Protein AF-A0A0F9QQU3-F1 (afdb_monomer_lite)

Sequence (132 aa):
VYCSSDTIVDLQVLADARDDFHRGKDVLGNIRIDDGATVYLNRLPVVYITQLDGVLNLDSNYDLTTVMDPIYCVDFEKFIPYVQDGYWMEETEPMTDRTQHTTFTIFLDGSHNNLCVNRRQAGFVIHKPIVA

pLDDT: mean 74.55, std 11.01, range [52.59, 89.06]

Organism: NCBI:txid412755

Radius of gyration: 23.53 Å; chains: 1; bounding box: 50×33×73 Å

Foldseek 3Di:
DEWAPVVLVVLLVVQVVCVVDVDDDDPQPDWDADPVRWIDRVNHTYDYDPVRPQDADPDPVADRNDRWGKDWDFDCVQKDWDDDPDQDPDFDDFPPDPPDDRDTDHRDDPDGDIHGNDPVPRTDMDTDDGDD

Structure (mmCIF, N/CA/C/O backbone):
data_AF-A0A0F9QQU3-F1
#
_entry.id   AF-A0A0F9QQU3-F1
#
loop_
_atom_site.group_PDB
_atom_site.id
_atom_site.type_symbol
_atom_site.label_atom_id
_atom_site.label_alt_id
_atom_site.label_comp_id
_atom_site.label_asym_id
_atom_site.label_entity_id
_atom_site.label_seq_id
_atom_site.pdbx_PDB_ins_code
_atom_site.Cartn_x
_atom_site.Cartn_y
_atom_site.Cartn_z
_atom_site.occupancy
_atom_site.B_iso_or_equiv
_atom_site.auth_seq_id
_atom_site.auth_comp_id
_atom_site.auth_asym_id
_atom_site.auth_atom_id
_atom_site.pdbx_PDB_model_num
ATOM 1 N N . VAL A 1 1 ? -0.928 -4.240 -4.321 1.00 87.81 1 VAL A N 1
ATOM 2 C CA . VAL A 1 1 ? 0.341 -3.475 -4.259 1.00 87.81 1 VAL A CA 1
ATOM 3 C C . VAL A 1 1 ? -0.021 -2.011 -4.369 1.00 87.81 1 VAL A C 1
ATOM 5 O O . VAL A 1 1 ? -0.917 -1.719 -5.147 1.00 87.81 1 VAL A O 1
ATOM 8 N N . TYR A 1 2 ? 0.599 -1.129 -3.590 1.00 89.00 2 TYR A N 1
ATOM 9 C CA . TYR A 1 2 ? 0.258 0.294 -3.549 1.00 89.00 2 TYR A CA 1
ATOM 10 C C . TYR A 1 2 ? 1.463 1.169 -3.843 1.00 89.00 2 TYR A C 1
ATOM 12 O O . TYR A 1 2 ? 2.545 0.889 -3.331 1.00 89.00 2 TYR A O 1
ATOM 20 N N . CYS A 1 3 ? 1.276 2.212 -4.644 1.00 87.94 3 CYS A N 1
ATOM 21 C CA . CYS A 1 3 ? 2.340 3.148 -4.994 1.00 87.94 3 CYS A CA 1
ATOM 22 C C . CYS A 1 3 ? 1.779 4.506 -5.465 1.00 87.94 3 CYS A C 1
ATOM 24 O O . CYS A 1 3 ? 0.557 4.680 -5.566 1.00 87.94 3 CYS A O 1
ATOM 26 N N . SER A 1 4 ? 2.682 5.465 -5.687 1.00 88.94 4 SER A N 1
ATOM 27 C CA . SER A 1 4 ? 2.387 6.815 -6.192 1.00 88.94 4 SER A CA 1
ATOM 28 C C . SER A 1 4 ? 1.958 6.802 -7.663 1.00 88.94 4 SER A C 1
ATOM 30 O O . SER A 1 4 ? 2.109 5.798 -8.361 1.00 88.94 4 SER A O 1
ATOM 32 N N . SER A 1 5 ? 1.420 7.918 -8.154 1.00 86.88 5 SER A N 1
ATOM 33 C CA . SER A 1 5 ? 1.014 8.034 -9.562 1.00 86.88 5 SER A CA 1
ATOM 34 C C . SER A 1 5 ? 2.207 7.874 -10.512 1.00 86.88 5 SER A C 1
ATOM 36 O O . SER A 1 5 ? 2.141 7.104 -11.470 1.00 86.88 5 SER A O 1
ATOM 38 N N . ASP A 1 6 ? 3.319 8.550 -10.220 1.00 86.88 6 ASP A N 1
ATOM 39 C CA . ASP A 1 6 ? 4.507 8.557 -11.083 1.00 86.88 6 ASP A CA 1
ATOM 40 C C . ASP A 1 6 ? 5.124 7.157 -11.209 1.00 86.88 6 ASP A C 1
ATOM 42 O O . ASP A 1 6 ? 5.453 6.702 -12.303 1.00 86.88 6 ASP A O 1
ATOM 46 N N . THR A 1 7 ? 5.176 6.408 -10.103 1.00 86.25 7 THR A N 1
ATOM 47 C CA . THR A 1 7 ? 5.690 5.029 -10.113 1.00 86.25 7 THR A CA 1
ATOM 48 C C . THR A 1 7 ? 4.823 4.066 -10.920 1.00 86.25 7 THR A C 1
ATOM 50 O O . THR A 1 7 ? 5.349 3.107 -11.482 1.00 86.25 7 THR A O 1
ATOM 53 N N . ILE A 1 8 ? 3.510 4.297 -11.018 1.00 86.69 8 ILE A N 1
ATOM 54 C CA . ILE A 1 8 ? 2.634 3.481 -11.873 1.00 86.69 8 ILE A CA 1
ATOM 55 C C . ILE A 1 8 ? 2.954 3.722 -13.341 1.00 86.69 8 ILE A C 1
ATOM 57 O O . ILE A 1 8 ? 3.038 2.758 -14.100 1.00 86.69 8 ILE A O 1
ATOM 61 N N . VAL A 1 9 ? 3.158 4.981 -13.729 1.00 87.88 9 VAL A N 1
ATOM 62 C CA . VAL A 1 9 ? 3.534 5.337 -15.102 1.00 87.88 9 VAL A CA 1
ATOM 63 C C . VAL A 1 9 ? 4.878 4.701 -15.459 1.00 87.88 9 VAL A C 1
ATOM 65 O O . VAL A 1 9 ? 4.992 4.052 -16.497 1.00 87.88 9 VAL A O 1
ATOM 68 N N . ASP A 1 10 ? 5.864 4.778 -14.566 1.00 87.56 10 ASP A N 1
ATOM 69 C CA . ASP A 1 10 ? 7.166 4.133 -14.769 1.00 87.56 10 ASP A CA 1
ATOM 70 C C . ASP A 1 10 ? 7.042 2.605 -14.907 1.00 87.56 10 ASP A C 1
ATOM 72 O O . ASP A 1 10 ? 7.695 1.992 -15.755 1.00 87.56 10 ASP A O 1
ATOM 76 N N . LEU A 1 11 ? 6.173 1.969 -14.112 1.00 85.06 11 LEU A N 1
ATOM 77 C CA . LEU A 1 11 ? 5.899 0.534 -14.218 1.00 85.06 11 LEU A CA 1
ATOM 78 C C . LEU A 1 11 ? 5.186 0.162 -15.524 1.00 85.06 11 LEU A C 1
ATOM 80 O O . LEU A 1 11 ? 5.427 -0.927 -16.050 1.00 85.06 11 LEU A O 1
ATOM 84 N N . GLN A 1 12 ? 4.331 1.038 -16.057 1.00 85.69 12 GLN A N 1
ATOM 85 C CA . GLN A 1 12 ? 3.706 0.841 -17.366 1.00 85.69 12 GLN A CA 1
ATOM 86 C C . GLN A 1 12 ? 4.752 0.902 -18.481 1.00 85.69 12 GLN A C 1
ATOM 88 O O . GLN A 1 12 ? 4.816 -0.012 -19.300 1.00 85.69 12 GLN A O 1
ATOM 93 N N . VAL A 1 13 ? 5.623 1.915 -18.462 1.00 86.31 13 VAL A N 1
ATOM 94 C CA . VAL A 1 13 ? 6.731 2.043 -19.424 1.00 86.31 13 VAL A CA 1
ATOM 95 C C . VAL A 1 13 ? 7.670 0.839 -19.339 1.00 86.31 13 VAL A C 1
ATOM 97 O O . VAL A 1 13 ? 8.112 0.323 -20.362 1.00 86.31 13 VAL A O 1
ATOM 100 N N . LEU A 1 14 ? 7.952 0.339 -18.132 1.00 82.44 14 LEU A N 1
ATOM 101 C CA . LEU A 1 14 ? 8.769 -0.860 -17.948 1.00 82.44 14 LEU A CA 1
ATOM 102 C C . LEU A 1 14 ? 8.102 -2.113 -18.533 1.00 82.44 14 LEU A C 1
ATOM 104 O O . LEU A 1 14 ? 8.781 -2.949 -19.129 1.00 82.44 14 LEU A O 1
ATOM 108 N N . ALA A 1 15 ? 6.792 -2.272 -18.343 1.00 80.88 15 ALA A N 1
ATOM 109 C CA . ALA A 1 15 ? 6.055 -3.410 -18.879 1.00 80.88 15 ALA A CA 1
ATOM 110 C C . ALA A 1 15 ? 5.982 -3.377 -20.415 1.00 80.88 15 ALA A C 1
ATOM 112 O O . ALA A 1 15 ? 6.126 -4.428 -21.036 1.00 80.88 15 ALA A O 1
ATOM 113 N N . ASP A 1 16 ? 5.833 -2.191 -21.003 1.00 80.81 16 ASP A N 1
ATOM 114 C CA . ASP A 1 16 ? 5.880 -1.966 -22.451 1.00 80.81 16 ASP A CA 1
ATOM 115 C C . ASP A 1 16 ? 7.278 -2.268 -23.018 1.00 80.81 16 ASP A C 1
ATOM 117 O O . ASP A 1 16 ? 7.448 -3.110 -23.899 1.00 80.81 16 ASP A O 1
ATOM 121 N N . ALA A 1 17 ? 8.326 -1.713 -22.397 1.00 78.50 17 ALA A N 1
ATOM 122 C CA . ALA A 1 17 ? 9.712 -1.991 -22.771 1.00 78.50 17 ALA A CA 1
ATOM 123 C C . ALA A 1 17 ? 10.072 -3.484 -22.661 1.00 78.50 17 ALA A C 1
ATOM 125 O O . ALA A 1 17 ? 10.895 -3.991 -23.430 1.00 78.50 17 ALA A O 1
ATOM 126 N N . ARG A 1 18 ? 9.466 -4.207 -21.709 1.00 72.81 18 ARG A N 1
ATOM 127 C CA . ARG A 1 18 ? 9.613 -5.661 -21.592 1.00 72.81 18 ARG A CA 1
ATOM 128 C C . ARG A 1 18 ? 8.966 -6.395 -22.766 1.00 72.81 18 ARG A C 1
ATOM 130 O O . ARG A 1 18 ? 9.539 -7.392 -23.210 1.00 72.81 18 ARG A O 1
ATOM 137 N N . ASP A 1 19 ? 7.799 -5.955 -23.231 1.00 73.81 19 ASP A N 1
ATOM 138 C CA . ASP A 1 19 ? 7.131 -6.584 -24.374 1.00 73.81 19 ASP A CA 1
ATOM 139 C C . ASP A 1 19 ? 7.991 -6.452 -25.643 1.00 73.81 19 ASP A C 1
ATOM 141 O O . ASP A 1 19 ? 8.253 -7.438 -26.341 1.00 73.81 19 ASP A O 1
ATOM 145 N N . ASP A 1 20 ? 8.587 -5.275 -25.840 1.00 72.62 20 ASP A N 1
ATOM 146 C CA . ASP A 1 20 ? 9.470 -4.982 -26.972 1.00 72.62 20 ASP A CA 1
ATOM 147 C C . ASP A 1 20 ? 10.836 -5.697 -26.906 1.00 72.62 20 ASP A C 1
ATOM 149 O O . ASP A 1 20 ? 11.377 -6.129 -27.931 1.00 72.62 20 ASP A O 1
ATOM 153 N N . PHE A 1 21 ? 11.415 -5.870 -25.710 1.00 66.62 21 PHE A N 1
ATOM 154 C CA . PHE A 1 21 ? 12.744 -6.468 -25.513 1.00 66.62 21 PHE A CA 1
ATOM 155 C C . PHE A 1 21 ? 12.709 -7.779 -24.709 1.00 66.62 21 PHE A C 1
ATOM 157 O O . PHE A 1 21 ? 13.240 -7.888 -23.603 1.00 66.62 21 PHE A O 1
ATOM 164 N N . HIS A 1 22 ? 12.208 -8.851 -25.327 1.00 65.12 22 HIS A N 1
ATOM 165 C CA . HIS A 1 22 ? 12.225 -10.218 -24.778 1.00 65.12 22 HIS A CA 1
ATOM 166 C C . HIS A 1 22 ? 13.623 -10.893 -24.776 1.00 65.12 22 HIS A C 1
ATOM 168 O O . HIS A 1 22 ? 13.802 -12.016 -25.258 1.00 65.12 22 HIS A O 1
ATOM 174 N N . ARG A 1 23 ? 14.662 -10.236 -24.242 1.00 58.81 23 ARG A N 1
ATOM 175 C CA . ARG A 1 23 ? 16.023 -10.801 -24.126 1.00 58.81 23 ARG A CA 1
ATOM 176 C C . ARG A 1 23 ? 16.555 -10.709 -22.691 1.00 58.81 23 ARG A C 1
ATOM 178 O O . ARG A 1 23 ? 17.198 -9.731 -22.336 1.00 58.81 23 ARG A O 1
ATOM 185 N N . GLY A 1 24 ? 16.365 -11.760 -21.887 1.00 58.59 24 GLY A N 1
ATOM 186 C CA . GLY A 1 24 ? 17.031 -11.904 -20.581 1.00 58.59 24 GLY A CA 1
ATOM 187 C C . GLY A 1 24 ? 16.235 -12.676 -19.526 1.00 58.59 24 GLY A C 1
ATOM 188 O O . GLY A 1 24 ? 15.054 -12.957 -19.705 1.00 58.59 24 GLY A O 1
ATOM 189 N N . LYS A 1 25 ? 16.899 -13.037 -18.416 1.00 59.38 25 LYS A N 1
ATOM 190 C CA . LYS A 1 25 ? 16.230 -13.476 -17.180 1.00 59.38 25 LYS A CA 1
ATOM 191 C C . LYS A 1 25 ? 15.780 -12.234 -16.417 1.00 59.38 25 LYS A C 1
ATOM 193 O O . LYS A 1 25 ? 16.611 -11.394 -16.086 1.00 59.38 25 LYS A O 1
ATOM 198 N N . ASP A 1 26 ? 14.485 -12.154 -16.158 1.00 59.28 26 ASP A N 1
ATOM 199 C CA . ASP A 1 26 ? 13.836 -10.976 -15.594 1.00 59.28 26 ASP A CA 1
ATOM 200 C C . ASP A 1 26 ? 13.891 -10.963 -14.055 1.00 59.28 26 ASP A C 1
ATOM 202 O O . ASP A 1 26 ? 13.769 -12.007 -13.408 1.00 59.28 26 ASP A O 1
ATOM 206 N N . VAL A 1 27 ? 14.077 -9.776 -13.475 1.00 58.62 27 VAL A N 1
ATOM 207 C CA . VAL A 1 27 ? 14.209 -9.550 -12.025 1.00 58.62 27 VAL A CA 1
ATOM 208 C C . VAL A 1 27 ? 12.845 -9.266 -11.382 1.00 58.62 27 VAL A C 1
ATOM 210 O O . VAL A 1 27 ? 12.648 -9.585 -10.211 1.00 58.62 27 VAL A O 1
ATOM 213 N N . LEU A 1 28 ? 11.874 -8.743 -12.146 1.00 60.72 28 LEU A N 1
ATOM 214 C CA . LEU A 1 28 ? 10.543 -8.346 -11.652 1.00 60.72 28 LEU A CA 1
ATOM 215 C C . LEU A 1 28 ? 9.414 -9.341 -11.975 1.00 60.72 28 LEU A C 1
ATOM 217 O O . LEU A 1 28 ? 8.234 -9.050 -11.770 1.00 60.72 28 LEU A O 1
ATOM 221 N N . GLY A 1 29 ? 9.763 -10.559 -12.394 1.00 64.94 29 GLY A N 1
ATOM 222 C CA . GLY A 1 29 ? 8.805 -11.648 -12.586 1.00 64.94 29 GLY A CA 1
ATOM 223 C C . GLY A 1 29 ? 7.729 -11.339 -13.634 1.00 64.94 29 GLY A C 1
ATOM 224 O O . GLY A 1 29 ? 7.977 -10.689 -14.644 1.00 64.94 29 GLY A O 1
ATOM 225 N N . ASN A 1 30 ? 6.515 -11.852 -13.428 1.00 73.44 30 ASN A N 1
ATOM 226 C CA . ASN A 1 30 ? 5.431 -11.753 -14.405 1.00 73.44 30 ASN A CA 1
ATOM 227 C C . ASN A 1 30 ? 4.680 -10.415 -14.276 1.00 73.44 30 ASN A C 1
ATOM 229 O O . ASN A 1 30 ? 3.551 -10.395 -13.778 1.00 73.44 30 ASN A O 1
ATOM 233 N N . ILE A 1 31 ? 5.309 -9.321 -14.717 1.00 78.06 31 ILE A N 1
ATOM 234 C CA . ILE A 1 31 ? 4.642 -8.025 -14.907 1.00 78.06 31 ILE A CA 1
ATOM 235 C C . ILE A 1 31 ? 3.746 -8.060 -16.157 1.00 78.06 31 ILE A C 1
ATOM 237 O O . ILE A 1 31 ? 4.148 -8.586 -17.196 1.00 78.06 31 ILE A O 1
ATOM 241 N N . ARG A 1 32 ? 2.504 -7.590 -16.067 1.00 75.25 32 ARG A N 1
ATOM 242 C CA . ARG A 1 32 ? 1.578 -7.524 -17.213 1.00 75.25 32 ARG A CA 1
ATOM 243 C C . ARG A 1 32 ? 0.732 -6.270 -17.124 1.00 75.25 32 ARG A C 1
ATOM 245 O O . ARG A 1 32 ? 0.377 -5.872 -16.020 1.00 75.25 32 ARG A O 1
ATOM 252 N N . ILE A 1 33 ? 0.386 -5.705 -18.270 1.00 79.62 33 ILE A N 1
ATOM 253 C CA . ILE A 1 33 ? -0.654 -4.687 -18.381 1.00 79.62 33 ILE A CA 1
ATOM 254 C C . ILE A 1 33 ? -1.921 -5.389 -18.868 1.00 79.62 33 ILE A C 1
ATOM 256 O O . ILE A 1 33 ? -1.856 -6.232 -19.763 1.00 79.62 33 ILE A O 1
ATOM 260 N N . ASP A 1 34 ? -3.046 -5.097 -18.227 1.00 79.19 34 ASP A N 1
ATOM 261 C CA . ASP A 1 34 ? -4.369 -5.494 -18.712 1.00 79.19 34 ASP A CA 1
ATOM 262 C C . ASP A 1 34 ? -4.966 -4.405 -19.617 1.00 79.19 34 ASP A C 1
ATOM 264 O O . ASP A 1 34 ? -4.537 -3.253 -19.578 1.00 79.19 34 ASP A O 1
ATOM 268 N N . ASP A 1 35 ? -5.990 -4.750 -20.396 1.00 69.12 35 ASP A N 1
ATOM 269 C CA . ASP A 1 35 ? -6.639 -3.863 -21.382 1.00 69.12 35 ASP A CA 1
ATOM 270 C C . ASP A 1 35 ? -7.244 -2.592 -20.733 1.00 69.12 35 ASP A C 1
ATOM 272 O O . ASP A 1 35 ? -7.469 -1.572 -21.379 1.00 69.12 35 ASP A O 1
ATOM 276 N N . GLY A 1 36 ? -7.450 -2.621 -19.409 1.00 69.75 36 GLY A N 1
ATOM 277 C CA . GLY A 1 36 ? -7.823 -1.472 -18.578 1.00 69.75 36 GLY A CA 1
ATOM 278 C C . GLY A 1 36 ? -6.660 -0.578 -18.120 1.00 69.75 36 GLY A C 1
ATOM 279 O O . GLY A 1 36 ? -6.848 0.210 -17.195 1.00 69.75 36 GLY A O 1
ATOM 280 N N . ALA A 1 3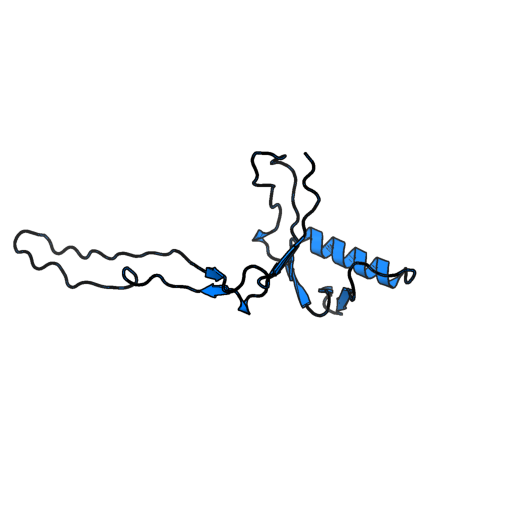7 ? -5.465 -0.719 -18.704 1.00 70.56 37 ALA A N 1
ATOM 281 C CA . ALA A 1 37 ? -4.225 -0.021 -18.334 1.00 70.56 37 ALA A CA 1
ATOM 282 C C . ALA A 1 37 ? -3.746 -0.264 -16.884 1.00 70.56 37 ALA A C 1
ATOM 284 O O . ALA A 1 37 ? -2.898 0.464 -16.358 1.00 70.56 37 ALA A O 1
ATOM 285 N N . THR A 1 38 ? -4.257 -1.303 -16.222 1.00 79.12 38 THR A N 1
ATOM 286 C CA . THR A 1 38 ? -3.838 -1.692 -14.874 1.00 79.12 38 THR A CA 1
ATOM 287 C C . THR A 1 38 ? -2.605 -2.589 -14.937 1.00 79.12 38 THR A C 1
ATOM 289 O O . THR A 1 38 ? -2.573 -3.602 -15.638 1.00 79.12 38 THR A O 1
ATOM 292 N N . VAL A 1 39 ? -1.567 -2.219 -14.183 1.00 82.44 39 VAL A N 1
ATOM 293 C CA . VAL A 1 39 ? -0.347 -3.023 -14.063 1.00 82.44 39 VAL A CA 1
ATOM 294 C C . VAL A 1 39 ? -0.557 -4.110 -13.011 1.00 82.44 39 VAL A C 1
ATOM 296 O O . VAL A 1 39 ? -0.989 -3.847 -11.887 1.00 82.44 39 VAL A O 1
ATOM 299 N N . TYR A 1 40 ? -0.199 -5.341 -13.357 1.00 83.75 40 TYR A N 1
ATOM 300 C CA . TYR A 1 40 ? -0.183 -6.487 -12.460 1.00 83.75 40 TYR A CA 1
ATOM 301 C C . TYR A 1 40 ? 1.249 -6.933 -12.204 1.00 83.75 40 TYR A C 1
ATOM 303 O O . TYR A 1 40 ? 1.988 -7.227 -13.141 1.00 83.75 40 TYR A O 1
ATOM 311 N N . LEU A 1 41 ? 1.609 -7.081 -10.931 1.00 82.56 41 LEU A N 1
ATOM 312 C CA . LEU A 1 41 ? 2.863 -7.691 -10.494 1.00 82.56 41 LEU A CA 1
ATOM 313 C C . LEU A 1 41 ? 2.560 -9.066 -9.902 1.00 82.56 41 LEU A C 1
ATOM 315 O O . LEU A 1 41 ? 1.908 -9.167 -8.867 1.00 82.56 41 LEU A O 1
ATOM 319 N N . ASN A 1 42 ? 2.995 -10.145 -10.561 1.00 80.44 42 ASN A N 1
ATOM 320 C CA . ASN A 1 42 ? 2.753 -11.524 -10.107 1.00 80.44 42 ASN A CA 1
ATOM 321 C C . ASN A 1 42 ? 1.273 -11.810 -9.765 1.00 80.44 42 ASN A C 1
ATOM 323 O O . ASN A 1 42 ? 0.972 -12.471 -8.774 1.00 80.44 42 ASN A O 1
ATOM 327 N N . ARG A 1 43 ? 0.351 -11.336 -10.621 1.00 80.94 43 ARG A N 1
ATOM 328 C CA . ARG A 1 43 ? -1.121 -11.426 -10.468 1.00 80.94 43 ARG A CA 1
ATOM 329 C C . ARG A 1 43 ? -1.724 -10.566 -9.352 1.00 80.94 43 ARG A C 1
ATOM 331 O O . ARG A 1 43 ? -2.929 -10.635 -9.138 1.00 80.94 43 ARG A O 1
ATOM 338 N N . LEU A 1 44 ? -0.931 -9.739 -8.677 1.00 84.69 44 LEU A N 1
ATOM 339 C CA . LEU A 1 44 ? -1.437 -8.741 -7.742 1.00 84.69 44 LEU A CA 1
ATOM 340 C C . LEU A 1 44 ? -1.628 -7.410 -8.476 1.00 84.69 44 LEU A C 1
ATOM 342 O O . LEU A 1 44 ? -0.692 -6.962 -9.144 1.00 84.69 44 LEU A O 1
ATOM 346 N N . PRO A 1 45 ? -2.800 -6.764 -8.358 1.00 87.19 45 PRO A N 1
ATOM 347 C CA . PRO A 1 45 ? -3.011 -5.458 -8.959 1.00 87.19 45 PRO A CA 1
ATOM 348 C C . PRO A 1 45 ? -2.156 -4.402 -8.250 1.00 87.19 45 PRO A C 1
ATOM 350 O O . PRO A 1 45 ? -2.039 -4.383 -7.013 1.00 87.19 45 PRO A O 1
ATOM 353 N N . VAL A 1 46 ? -1.557 -3.526 -9.051 1.00 87.06 46 VAL A N 1
ATOM 354 C CA . VAL A 1 46 ? -0.940 -2.284 -8.592 1.00 87.06 46 VAL A CA 1
ATOM 355 C C . VAL A 1 46 ? -2.029 -1.218 -8.540 1.00 87.06 46 VAL A C 1
ATOM 357 O O . VAL A 1 46 ? -2.732 -0.984 -9.520 1.00 87.06 46 VAL A O 1
ATOM 360 N N . VAL A 1 47 ? -2.205 -0.617 -7.369 1.00 89.06 47 VAL A N 1
ATOM 361 C CA . VAL A 1 47 ? -3.275 0.330 -7.070 1.00 89.06 47 VAL A CA 1
ATOM 362 C C . VAL A 1 47 ? -2.655 1.648 -6.634 1.00 89.06 47 VAL A C 1
ATOM 364 O O . VAL A 1 47 ? -1.834 1.692 -5.719 1.00 89.06 47 VAL A O 1
ATOM 367 N N . TYR A 1 48 ? -3.085 2.721 -7.279 1.00 88.69 48 TYR A N 1
ATOM 368 C CA . TYR A 1 48 ? -2.721 4.080 -6.911 1.00 88.69 48 TYR A CA 1
ATOM 369 C C . TYR A 1 48 ? -3.349 4.484 -5.573 1.00 88.69 48 TYR A C 1
ATOM 371 O O . TYR A 1 48 ? -4.544 4.269 -5.358 1.00 88.69 48 TYR A O 1
ATOM 379 N N . ILE A 1 49 ? -2.561 5.111 -4.695 1.00 87.31 49 ILE A N 1
ATOM 380 C CA . ILE A 1 49 ? -3.061 5.778 -3.487 1.00 87.31 49 ILE A CA 1
ATOM 381 C C . ILE A 1 49 ? -2.479 7.191 -3.414 1.00 87.31 49 ILE A C 1
ATOM 383 O O . ILE A 1 49 ? -1.266 7.365 -3.357 1.00 87.31 49 ILE A O 1
ATOM 387 N N . THR A 1 50 ? -3.356 8.190 -3.297 1.00 87.69 50 THR A N 1
ATOM 388 C CA . THR A 1 50 ? -3.004 9.623 -3.226 1.00 87.69 50 THR A CA 1
ATOM 389 C C . THR A 1 50 ? -2.088 9.981 -2.053 1.00 87.69 50 THR A C 1
ATOM 391 O O . THR A 1 50 ? -1.306 10.918 -2.133 1.00 87.69 50 THR A O 1
ATOM 394 N N . GLN A 1 51 ? -2.157 9.230 -0.953 1.00 84.88 51 GLN A N 1
ATOM 395 C CA . GLN A 1 51 ? -1.330 9.429 0.245 1.00 84.88 51 GLN A CA 1
ATOM 396 C C . GLN A 1 51 ? 0.156 9.110 0.023 1.00 84.88 51 GLN A C 1
ATOM 398 O O . GLN A 1 51 ? 0.974 9.436 0.879 1.00 84.88 51 GLN A O 1
ATOM 403 N N . LEU A 1 52 ? 0.495 8.436 -1.080 1.00 82.06 52 LEU A N 1
ATOM 404 C CA . LEU A 1 52 ? 1.868 8.066 -1.417 1.00 82.06 52 LEU A CA 1
ATOM 405 C C . LEU A 1 52 ? 2.548 9.068 -2.356 1.00 82.06 52 LEU A C 1
ATOM 407 O O . LEU A 1 52 ? 3.749 8.946 -2.596 1.00 82.06 52 LEU A O 1
ATOM 411 N N . ASP A 1 53 ? 1.818 10.063 -2.857 1.00 82.88 53 ASP A N 1
ATOM 412 C CA . ASP A 1 53 ? 2.388 11.079 -3.734 1.00 82.88 53 ASP A CA 1
ATOM 413 C C . ASP A 1 53 ? 3.241 12.075 -2.944 1.00 82.88 53 ASP A C 1
ATOM 415 O O . ASP A 1 53 ? 2.808 12.638 -1.937 1.00 82.88 53 ASP A O 1
ATOM 419 N N . GLY A 1 54 ? 4.472 12.299 -3.412 1.00 75.00 54 GLY A N 1
ATOM 420 C CA . GLY A 1 54 ? 5.384 13.273 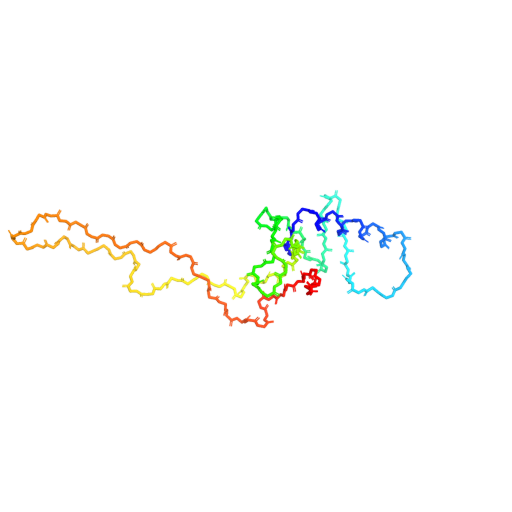-2.814 1.00 75.00 54 GLY A CA 1
ATOM 421 C C . GLY A 1 54 ? 5.857 12.912 -1.404 1.00 75.00 54 GLY A C 1
ATOM 422 O O . GLY A 1 54 ? 6.262 13.801 -0.657 1.00 75.00 54 GLY A O 1
ATOM 423 N N . VAL A 1 55 ? 5.810 11.629 -1.019 1.00 77.12 55 VAL A N 1
ATOM 424 C CA . VAL A 1 55 ? 6.319 11.180 0.284 1.00 77.12 55 VAL A CA 1
ATOM 425 C C . VAL A 1 55 ? 7.827 11.421 0.354 1.00 77.12 55 VAL A C 1
ATOM 427 O O . VAL A 1 55 ? 8.620 10.798 -0.360 1.00 77.12 55 VAL A O 1
ATOM 430 N N . LEU A 1 56 ? 8.201 12.343 1.238 1.00 74.81 56 LEU A N 1
ATOM 431 C CA . LEU A 1 56 ? 9.582 12.700 1.538 1.00 74.81 56 LEU A CA 1
ATOM 432 C C . LEU A 1 56 ? 10.187 11.726 2.548 1.00 74.81 56 LEU A C 1
ATOM 434 O O . LEU A 1 56 ? 9.481 11.075 3.325 1.00 74.81 56 LEU A O 1
ATOM 438 N N . ASN A 1 57 ? 11.514 11.644 2.553 1.00 70.00 57 ASN A N 1
ATOM 439 C CA . ASN A 1 57 ? 12.228 10.917 3.588 1.00 70.00 57 ASN A CA 1
ATOM 440 C C . ASN A 1 57 ? 11.992 11.578 4.961 1.00 70.00 57 ASN A C 1
ATOM 442 O O . ASN A 1 57 ? 12.182 12.780 5.120 1.00 70.00 57 ASN A O 1
ATOM 446 N N . LEU A 1 58 ? 11.542 10.791 5.940 1.00 66.25 58 LEU A N 1
ATOM 447 C CA . LEU A 1 58 ? 11.198 11.250 7.295 1.00 66.25 58 LEU A CA 1
ATOM 448 C C . LEU A 1 58 ? 12.335 11.032 8.305 1.00 66.25 58 LEU A C 1
ATOM 450 O O . LEU A 1 58 ? 12.187 11.376 9.477 1.00 66.25 58 LEU A O 1
ATOM 454 N N . ASP A 1 59 ? 13.449 10.434 7.884 1.00 66.56 59 ASP A N 1
ATOM 455 C CA . ASP A 1 59 ? 14.596 10.205 8.756 1.00 66.56 59 ASP A CA 1
ATOM 456 C C . ASP A 1 59 ? 15.512 11.438 8.769 1.00 66.56 59 ASP A C 1
ATOM 458 O O . ASP A 1 59 ? 16.025 11.872 7.739 1.00 66.56 59 ASP A O 1
ATOM 462 N N . SER A 1 60 ? 15.740 11.988 9.964 1.00 62.00 60 SER A N 1
ATOM 463 C CA . SER A 1 60 ? 16.585 13.164 10.206 1.00 62.00 60 SER A CA 1
ATOM 464 C C . SER A 1 60 ? 18.053 12.981 9.810 1.00 62.00 60 SER A C 1
ATOM 466 O O . SER A 1 60 ? 18.803 13.954 9.798 1.00 62.00 60 SER A O 1
ATOM 468 N N . ASN A 1 61 ? 18.481 11.746 9.541 1.00 63.72 61 ASN A N 1
ATOM 469 C CA . ASN A 1 61 ? 19.840 11.430 9.103 1.00 63.72 61 ASN A CA 1
ATOM 470 C C . ASN A 1 61 ? 20.046 11.562 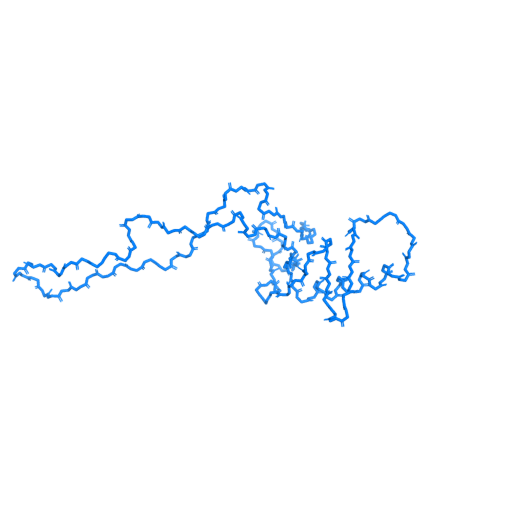7.586 1.00 63.72 61 ASN A C 1
ATOM 472 O O . ASN A 1 61 ? 21.172 11.398 7.122 1.00 63.72 61 ASN A O 1
ATOM 476 N N . TYR A 1 62 ? 18.987 11.837 6.821 1.00 63.75 62 TYR A N 1
ATOM 477 C CA . TYR A 1 62 ? 19.017 11.861 5.362 1.00 63.75 62 TYR A CA 1
ATOM 478 C C . TYR A 1 62 ? 18.330 13.107 4.799 1.00 63.75 62 TYR A C 1
ATOM 480 O O . TYR A 1 62 ? 17.661 13.854 5.513 1.00 63.75 62 TYR A O 1
ATOM 488 N N . ASP A 1 63 ? 18.519 13.346 3.502 1.00 68.62 63 ASP A N 1
ATOM 489 C CA . ASP A 1 63 ? 17.951 14.506 2.824 1.00 68.62 63 ASP A CA 1
ATOM 490 C C . ASP A 1 63 ? 16.411 14.486 2.844 1.00 68.62 63 ASP A C 1
ATOM 492 O O . ASP A 1 63 ? 15.760 13.660 2.200 1.00 68.62 63 ASP A O 1
ATOM 496 N N . LEU A 1 64 ? 15.839 15.452 3.568 1.00 68.94 64 LEU A N 1
ATOM 497 C CA . LEU A 1 64 ? 14.398 15.678 3.711 1.00 68.94 64 LEU A CA 1
ATOM 498 C C . LEU A 1 64 ? 13.736 16.163 2.412 1.00 68.94 64 LEU A C 1
ATOM 500 O O . LEU A 1 64 ? 12.515 16.277 2.359 1.00 68.94 64 LEU A O 1
ATOM 504 N N . THR A 1 65 ? 14.515 16.491 1.377 1.00 71.56 65 THR A N 1
ATOM 505 C CA . THR A 1 65 ? 13.994 16.958 0.083 1.00 71.56 65 THR A CA 1
ATOM 506 C C . THR A 1 65 ? 13.900 15.855 -0.970 1.00 71.56 65 THR A C 1
ATOM 508 O O . THR A 1 65 ? 13.289 16.057 -2.020 1.00 71.56 65 THR A O 1
ATOM 511 N N . THR A 1 66 ? 14.437 14.665 -0.682 1.00 70.81 66 THR A N 1
ATOM 512 C CA . THR A 1 66 ? 14.402 13.529 -1.605 1.00 70.81 66 THR A CA 1
ATOM 513 C C . THR A 1 66 ? 13.065 12.780 -1.520 1.00 70.81 66 THR A C 1
ATOM 515 O O . THR A 1 66 ?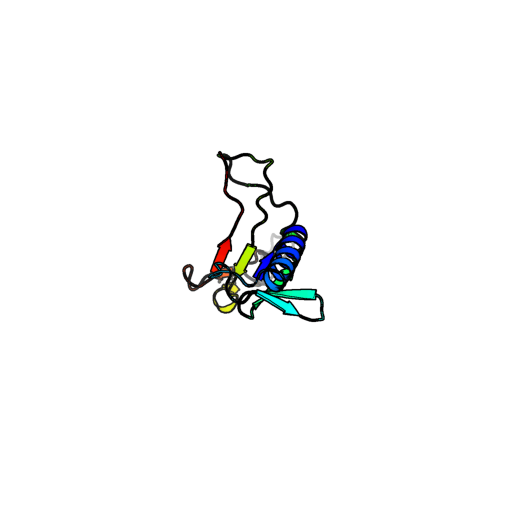 12.645 12.327 -0.450 1.00 70.81 66 THR A O 1
ATOM 518 N N . VAL A 1 67 ? 12.404 12.620 -2.672 1.00 73.81 67 VAL A N 1
ATOM 519 C CA . VAL A 1 67 ? 11.160 11.845 -2.825 1.00 73.81 67 VAL A CA 1
ATOM 520 C C . VAL A 1 67 ? 11.479 10.348 -2.834 1.00 73.81 67 VAL A C 1
ATOM 522 O O . VAL A 1 67 ? 12.303 9.882 -3.624 1.00 73.81 67 VAL A O 1
ATOM 525 N N . MET A 1 68 ? 10.828 9.587 -1.951 1.00 73.38 68 MET A N 1
ATOM 526 C CA . MET A 1 68 ? 11.138 8.169 -1.722 1.00 73.38 68 MET A CA 1
ATOM 527 C C . MET A 1 68 ? 10.427 7.210 -2.684 1.00 73.38 68 MET A C 1
ATOM 529 O O . MET A 1 68 ? 10.924 6.102 -2.904 1.00 73.38 68 MET A O 1
ATOM 533 N N . ASP A 1 69 ? 9.281 7.622 -3.237 1.00 81.69 69 ASP A N 1
ATOM 534 C CA . ASP A 1 69 ? 8.440 6.838 -4.157 1.00 81.69 69 ASP A CA 1
ATOM 535 C C . ASP A 1 69 ? 8.309 5.347 -3.772 1.00 81.69 69 ASP A C 1
ATOM 537 O O . ASP A 1 69 ? 8.736 4.454 -4.513 1.00 81.69 69 ASP A O 1
ATOM 541 N N . PRO A 1 70 ? 7.771 5.043 -2.577 1.00 84.12 70 PRO A N 1
ATOM 542 C CA . PRO A 1 70 ? 7.712 3.676 -2.083 1.00 84.12 70 PRO A CA 1
ATOM 543 C C . PRO A 1 70 ? 6.640 2.835 -2.796 1.00 84.12 70 PRO A C 1
ATOM 545 O O . PRO A 1 70 ? 5.504 3.263 -3.005 1.00 84.12 70 PRO A O 1
ATOM 548 N N . ILE A 1 71 ? 6.983 1.578 -3.075 1.00 87.00 71 ILE A N 1
ATOM 549 C CA . ILE A 1 71 ? 6.069 0.522 -3.512 1.00 87.00 71 ILE A CA 1
ATOM 550 C C . ILE A 1 71 ? 5.789 -0.388 -2.314 1.00 87.00 71 ILE A C 1
ATOM 552 O O . ILE A 1 71 ? 6.669 -1.112 -1.838 1.00 87.00 71 ILE A O 1
ATOM 556 N N . TYR A 1 72 ? 4.547 -0.370 -1.834 1.00 88.50 72 TYR A N 1
ATOM 557 C CA . TYR A 1 72 ? 4.080 -1.164 -0.702 1.00 88.50 72 TYR A CA 1
ATOM 558 C C . TYR A 1 72 ? 3.389 -2.451 -1.161 1.00 88.50 72 TYR A C 1
ATOM 560 O O . TYR A 1 72 ? 2.334 -2.441 -1.803 1.00 88.50 72 TYR A O 1
ATOM 568 N N . CYS A 1 73 ? 3.938 -3.589 -0.750 1.00 88.44 73 CYS A N 1
ATOM 569 C CA . CYS A 1 73 ? 3.283 -4.887 -0.845 1.00 88.44 73 CYS A CA 1
ATOM 570 C C . CYS A 1 73 ? 2.756 -5.251 0.539 1.00 88.44 73 CYS A C 1
ATOM 572 O O . CYS A 1 73 ? 3.535 -5.695 1.374 1.00 88.44 73 CYS A O 1
ATOM 574 N N . VAL A 1 74 ? 1.462 -5.037 0.783 1.00 87.44 74 VAL A N 1
ATOM 575 C CA . VAL A 1 74 ? 0.815 -5.277 2.083 1.00 87.44 74 VAL A CA 1
ATOM 576 C C . VAL A 1 74 ? -0.130 -6.468 1.979 1.00 87.44 74 VAL A C 1
ATOM 578 O O . VAL A 1 74 ? -0.960 -6.516 1.072 1.00 87.44 74 VAL A O 1
ATOM 581 N N . ASP A 1 75 ? -0.013 -7.400 2.921 1.00 87.62 75 ASP A N 1
ATOM 582 C CA . ASP A 1 75 ? -0.992 -8.461 3.148 1.00 87.62 75 ASP A CA 1
ATOM 583 C C . ASP A 1 75 ? -1.936 -8.055 4.291 1.00 87.62 75 ASP A C 1
ATOM 585 O O . ASP A 1 75 ? -1.578 -8.128 5.471 1.00 87.62 75 ASP A O 1
ATOM 589 N N . PHE A 1 76 ? -3.150 -7.618 3.942 1.00 84.25 76 PHE A N 1
ATOM 590 C CA . PHE A 1 76 ? -4.153 -7.190 4.923 1.00 84.25 76 PHE A CA 1
ATOM 591 C C . PHE A 1 76 ? -4.674 -8.324 5.800 1.00 84.25 76 PHE A C 1
ATOM 593 O O . PHE A 1 76 ? -5.178 -8.040 6.880 1.00 84.25 76 PHE A O 1
ATOM 600 N N . GLU A 1 77 ? -4.501 -9.595 5.424 1.00 87.25 77 GLU A N 1
ATOM 601 C CA . GLU A 1 77 ? -4.881 -10.704 6.306 1.00 87.25 77 GLU A CA 1
ATOM 602 C C . GLU A 1 77 ? -4.043 -10.732 7.593 1.00 87.25 77 GLU A C 1
ATOM 604 O O . GLU A 1 77 ? -4.434 -11.348 8.585 1.00 87.25 77 GLU A O 1
ATOM 609 N N . LYS A 1 78 ? -2.868 -10.086 7.596 1.00 86.31 78 LYS A N 1
ATOM 610 C CA . LYS A 1 78 ? -1.988 -10.012 8.772 1.00 86.31 78 LYS A CA 1
ATOM 611 C C . LYS A 1 78 ? -2.253 -8.798 9.655 1.00 86.31 78 LYS A C 1
ATOM 613 O O . LYS A 1 78 ? -1.640 -8.713 10.722 1.00 86.31 78 LYS A O 1
ATOM 618 N N . PHE A 1 79 ? -3.133 -7.890 9.237 1.00 86.31 79 PHE A N 1
ATOM 619 C CA . PHE A 1 79 ? -3.511 -6.702 9.994 1.00 86.31 79 PHE A CA 1
ATOM 620 C C . PHE A 1 79 ? -4.945 -6.848 10.487 1.00 86.31 79 PHE A C 1
ATOM 622 O O . PHE A 1 79 ? -5.887 -6.870 9.703 1.00 86.31 79 PHE A O 1
ATOM 629 N N . ILE A 1 80 ? -5.100 -6.949 11.804 1.00 85.56 80 ILE A N 1
ATOM 630 C CA . ILE A 1 80 ? -6.406 -7.072 12.446 1.00 85.56 80 ILE A CA 1
ATOM 631 C C . ILE A 1 80 ? -6.682 -5.766 13.192 1.00 85.56 80 ILE A C 1
ATOM 633 O O . ILE A 1 80 ? -5.836 -5.358 13.995 1.00 85.56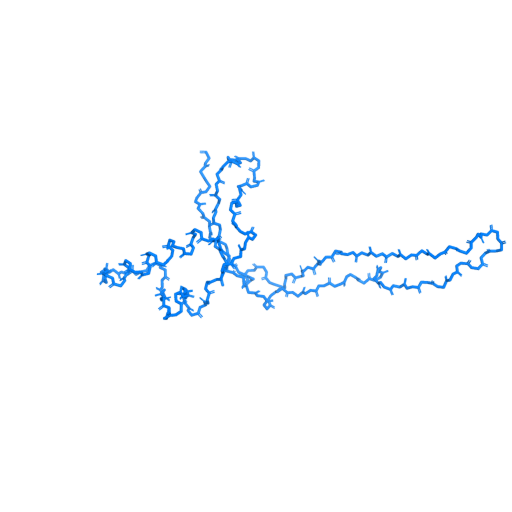 80 ILE A O 1
ATOM 637 N N . PRO A 1 81 ? -7.828 -5.101 12.965 1.00 84.25 81 PRO A N 1
ATOM 638 C CA . PRO A 1 81 ? -8.200 -3.947 13.767 1.00 84.25 81 PRO A CA 1
ATOM 639 C C . PRO A 1 81 ? -8.377 -4.396 15.219 1.00 84.25 81 PRO A C 1
ATOM 641 O O . PRO A 1 81 ? -9.074 -5.373 15.498 1.00 84.25 81 PRO A O 1
ATOM 644 N N . TYR A 1 82 ? -7.722 -3.701 16.141 1.00 78.50 82 TYR A N 1
ATOM 645 C CA . TYR A 1 82 ? -7.782 -4.004 17.564 1.00 78.50 82 TYR A CA 1
ATOM 646 C C . TYR A 1 82 ? -8.372 -2.818 18.313 1.00 78.50 82 TYR A C 1
ATOM 648 O O . TYR A 1 82 ? -7.896 -1.691 18.187 1.00 78.50 82 TYR A O 1
ATOM 656 N N . VAL A 1 83 ? -9.396 -3.085 19.116 1.00 73.75 83 VAL A N 1
ATOM 657 C CA . VAL A 1 83 ? -9.965 -2.107 20.043 1.00 73.75 83 VAL A CA 1
ATOM 658 C C . VAL A 1 83 ? -9.417 -2.430 21.426 1.00 73.75 83 VAL A C 1
ATOM 660 O O . VAL A 1 83 ? -9.436 -3.589 21.842 1.00 73.75 83 VAL A O 1
ATOM 663 N N . GLN A 1 84 ? -8.871 -1.425 22.111 1.00 69.31 84 GLN A N 1
ATOM 664 C CA . GLN A 1 84 ? -8.369 -1.607 23.470 1.00 69.31 84 GLN A CA 1
ATOM 665 C C . GLN A 1 84 ? -9.539 -1.847 24.425 1.00 69.31 84 GLN A C 1
ATOM 667 O O . GLN A 1 84 ? -10.555 -1.159 24.365 1.00 69.31 84 GLN A O 1
ATOM 672 N N . ASP A 1 85 ? -9.380 -2.831 25.302 1.00 65.88 85 ASP A N 1
ATOM 673 C CA . ASP A 1 85 ? -10.368 -3.155 26.324 1.00 65.88 85 ASP A CA 1
ATOM 674 C C . ASP A 1 85 ? -10.337 -2.117 27.466 1.00 65.88 85 ASP A C 1
ATOM 676 O O . ASP A 1 85 ? -9.261 -1.659 27.858 1.00 65.88 85 ASP A O 1
ATOM 680 N N . GLY A 1 86 ? -11.506 -1.746 27.999 1.00 61.94 86 GLY A N 1
ATOM 681 C CA . GLY A 1 86 ? -11.642 -0.962 29.239 1.00 61.94 86 GLY A CA 1
ATOM 682 C C . GLY A 1 86 ? -11.849 0.562 29.157 1.00 61.94 86 GLY A C 1
ATOM 683 O O . GLY A 1 86 ? -12.131 1.155 30.190 1.00 61.94 86 GLY A O 1
ATOM 684 N N . TYR A 1 87 ? -11.742 1.219 27.993 1.00 54.09 87 TYR A N 1
ATOM 685 C CA . TYR A 1 87 ? -12.042 2.667 27.845 1.00 54.09 87 TYR A CA 1
ATOM 686 C C . TYR A 1 87 ? -12.735 3.011 26.518 1.00 54.09 87 TYR A C 1
ATOM 688 O O . TYR A 1 87 ? -12.564 4.097 25.963 1.00 54.09 87 TYR A O 1
ATOM 696 N N . TRP A 1 88 ? -13.513 2.078 25.975 1.00 56.03 88 TRP A N 1
ATOM 697 C CA . TRP A 1 88 ? -14.237 2.283 24.727 1.00 56.03 88 TRP A CA 1
ATOM 698 C C . TRP A 1 88 ? -15.741 2.149 24.988 1.00 56.03 88 TRP A C 1
ATOM 700 O O . TRP A 1 88 ? -16.206 1.122 25.469 1.00 56.03 88 TRP A O 1
ATOM 710 N N . MET A 1 89 ? -16.503 3.202 24.681 1.00 56.00 89 MET A N 1
ATOM 711 C CA . MET A 1 89 ? -17.976 3.189 24.674 1.00 56.00 89 MET A CA 1
ATOM 712 C C . MET A 1 89 ? -18.661 2.773 25.990 1.00 56.00 89 MET A C 1
ATOM 714 O O . MET A 1 89 ? -19.794 2.297 25.964 1.00 56.00 89 MET A O 1
ATOM 718 N N . GLU A 1 90 ? -18.025 2.981 27.143 1.00 57.62 90 GLU A N 1
ATOM 719 C CA . GLU A 1 90 ? -18.725 2.877 28.425 1.00 57.62 90 GLU A CA 1
ATOM 720 C C . GLU A 1 90 ? -19.371 4.223 28.763 1.00 57.62 90 GLU A C 1
ATOM 722 O O . GLU A 1 90 ? -18.716 5.173 29.194 1.00 57.62 90 GLU A O 1
ATOM 727 N N . GLU A 1 91 ? -20.679 4.310 28.531 1.00 57.59 91 GLU A N 1
ATOM 728 C CA . GLU A 1 91 ? -21.505 5.386 29.068 1.00 57.59 91 GLU A CA 1
ATOM 729 C C . GLU A 1 91 ? -21.809 5.058 30.532 1.00 57.59 91 GLU A C 1
ATOM 731 O O . GLU A 1 91 ? -22.545 4.118 30.836 1.00 57.59 91 GLU A O 1
ATOM 736 N N . THR A 1 92 ? -21.206 5.801 31.458 1.00 63.06 92 THR A N 1
ATOM 737 C CA . THR A 1 92 ? -21.531 5.669 32.876 1.00 63.06 92 THR A CA 1
ATOM 738 C C . THR A 1 92 ? -22.791 6.458 33.211 1.00 63.06 92 THR A C 1
ATOM 740 O O . THR A 1 92 ? -23.072 7.513 32.635 1.00 63.06 92 THR A O 1
ATOM 743 N N . GLU A 1 93 ? -23.562 5.950 34.174 1.00 68.12 93 GLU A N 1
ATOM 744 C CA . GLU A 1 93 ? -24.704 6.681 34.717 1.00 68.12 93 GLU A CA 1
ATOM 745 C C . GLU A 1 93 ? -24.259 8.050 35.272 1.00 68.12 93 GLU A C 1
ATOM 747 O O . GLU A 1 93 ? -23.136 8.186 35.777 1.00 68.12 93 GLU A O 1
ATOM 752 N N . PRO A 1 94 ? -25.122 9.081 35.198 1.00 61.66 94 PRO A N 1
ATOM 753 C CA . PRO A 1 94 ? -24.804 10.401 35.727 1.00 61.66 94 PRO A CA 1
ATOM 754 C C . PRO A 1 94 ? -24.424 10.301 37.207 1.00 61.66 94 PRO A C 1
ATOM 756 O O . PRO A 1 94 ? -25.154 9.707 38.000 1.00 61.66 94 PRO A O 1
ATOM 759 N N . MET A 1 95 ? -23.299 10.909 37.596 1.00 62.44 95 MET A N 1
ATOM 760 C CA . MET A 1 95 ? -22.879 10.952 38.998 1.00 62.44 95 MET A CA 1
ATOM 761 C C . MET A 1 95 ? -23.979 11.598 39.851 1.00 62.44 95 MET A C 1
ATOM 763 O O . MET A 1 95 ? -24.247 12.793 39.744 1.00 62.44 95 MET A O 1
ATOM 767 N N . THR A 1 96 ? -24.623 10.814 40.716 1.00 61.22 96 THR A N 1
ATOM 768 C CA . THR A 1 96 ? -25.726 11.277 41.572 1.00 61.22 96 THR A CA 1
ATOM 769 C C . THR A 1 96 ? -25.223 11.863 42.893 1.00 61.22 96 THR A C 1
ATOM 771 O O . THR A 1 96 ? -25.738 11.521 43.961 1.00 61.22 96 THR A O 1
ATOM 774 N N . ASP A 1 97 ? -24.200 12.720 42.858 1.00 65.62 97 ASP A N 1
ATOM 775 C CA . ASP A 1 97 ? -23.800 13.474 44.049 1.00 65.62 97 ASP A CA 1
ATOM 776 C C . ASP A 1 97 ? -24.635 14.759 44.158 1.00 65.62 97 ASP A C 1
ATOM 778 O O . ASP A 1 97 ? -24.765 15.534 43.212 1.00 65.62 97 ASP A O 1
ATOM 782 N N . ARG A 1 98 ? -25.211 15.001 45.340 1.00 61.53 98 ARG A N 1
ATOM 783 C CA . ARG A 1 98 ? -26.153 16.100 45.624 1.00 61.53 98 ARG A CA 1
ATOM 784 C C . ARG A 1 98 ? -25.533 17.496 45.517 1.00 61.53 98 ARG A C 1
ATOM 786 O O . ARG A 1 98 ? -26.273 18.476 45.553 1.00 61.53 98 ARG A O 1
ATOM 793 N N . THR A 1 99 ? -24.208 17.595 45.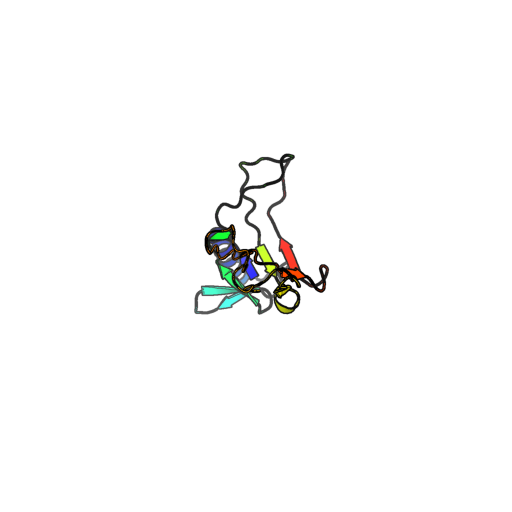434 1.00 65.00 99 THR A N 1
ATOM 794 C CA . THR A 1 99 ? -23.475 18.870 45.353 1.00 65.00 99 THR A CA 1
ATOM 795 C C . THR A 1 99 ? -22.971 19.210 43.951 1.00 65.00 99 THR A C 1
ATOM 797 O O . THR A 1 99 ? -22.471 20.317 43.752 1.00 65.00 99 THR A O 1
ATOM 800 N N . GLN A 1 100 ? -23.120 18.311 42.973 1.00 59.69 100 GLN A N 1
ATOM 801 C CA . GLN A 1 100 ? -22.643 18.534 41.609 1.00 59.69 100 GLN A CA 1
ATOM 802 C C . GLN A 1 100 ? -23.796 18.816 40.641 1.00 59.69 100 GLN A C 1
ATOM 804 O O . GLN A 1 100 ? -24.885 18.251 40.737 1.00 59.69 100 GLN A O 1
ATOM 809 N N . HIS A 1 101 ? -23.552 19.716 39.686 1.00 62.03 101 HIS A N 1
ATOM 810 C CA . HIS A 1 101 ? -24.407 19.848 38.509 1.00 62.03 101 HIS A CA 1
ATOM 811 C C . HIS A 1 101 ? -24.346 18.543 37.700 1.00 62.03 101 HIS A C 1
ATOM 813 O O . HIS A 1 101 ? -23.293 17.918 37.641 1.00 62.03 101 HIS A O 1
ATOM 819 N N . THR A 1 102 ? -25.453 18.134 37.073 1.00 60.56 102 THR A N 1
ATOM 820 C CA . THR A 1 102 ? -25.531 16.921 36.239 1.00 60.56 102 THR A CA 1
ATOM 821 C C . THR A 1 102 ? -24.562 17.015 35.056 1.00 60.56 102 THR A C 1
ATOM 823 O O . THR A 1 102 ? -24.906 17.566 34.009 1.00 60.56 102 THR A O 1
ATOM 826 N N . THR A 1 103 ? -23.340 16.517 35.223 1.00 58.94 103 THR A N 1
ATOM 827 C CA . THR A 1 103 ? -22.326 16.426 34.171 1.00 58.94 103 THR A CA 1
ATOM 828 C C . THR A 1 103 ? -22.243 14.993 33.668 1.00 58.94 103 THR A C 1
ATOM 830 O O . THR A 1 103 ? -22.061 14.071 34.460 1.00 58.94 103 THR A O 1
ATOM 833 N N . PHE A 1 104 ? -22.344 14.818 32.352 1.00 59.69 104 PHE A N 1
ATOM 834 C CA . PHE A 1 104 ? -22.047 13.560 31.672 1.00 59.69 104 PHE A CA 1
ATOM 835 C C . PHE A 1 104 ? -20.598 13.620 31.189 1.00 59.69 104 PHE A C 1
ATOM 837 O O . PHE A 1 104 ? -20.215 14.571 30.505 1.00 59.69 104 PHE A O 1
ATOM 844 N N . THR A 1 105 ? -19.778 12.641 31.562 1.00 58.78 105 THR A N 1
ATOM 845 C CA . THR A 1 105 ? -18.399 12.530 31.074 1.00 58.78 105 THR A CA 1
ATOM 846 C C . THR A 1 105 ? -18.334 11.361 30.109 1.00 58.78 105 THR A C 1
ATOM 848 O O . THR A 1 105 ? -18.485 10.217 30.516 1.00 58.78 105 THR A O 1
ATOM 851 N N . ILE A 1 106 ? -18.132 11.662 28.827 1.00 59.31 106 ILE A N 1
ATOM 852 C CA . ILE A 1 106 ? -17.979 10.660 27.772 1.00 59.31 106 ILE A CA 1
ATOM 853 C C . ILE A 1 106 ? -16.504 10.641 27.383 1.00 59.31 106 ILE A C 1
ATOM 855 O O . ILE A 1 106 ? -15.959 11.661 26.957 1.00 59.31 106 ILE A O 1
ATOM 859 N N . PHE A 1 107 ? -15.859 9.487 27.531 1.00 56.59 107 PHE A N 1
ATOM 860 C CA . PHE A 1 107 ? -14.501 9.266 27.048 1.00 56.59 107 PHE A CA 1
ATOM 861 C C . PHE A 1 107 ? -14.578 8.678 25.636 1.00 56.59 107 PHE A C 1
ATOM 863 O O . PHE A 1 107 ? -15.095 7.580 25.444 1.00 56.59 107 PHE A O 1
ATOM 870 N N . LEU A 1 108 ? -14.097 9.426 24.641 1.00 60.03 108 LEU A N 1
ATOM 871 C CA . LEU A 1 108 ? -14.009 8.970 23.255 1.00 60.03 108 LEU A CA 1
ATOM 872 C C . LEU A 1 108 ? -12.534 8.856 22.867 1.00 60.03 108 LEU A C 1
ATOM 874 O O . LEU A 1 108 ? -11.884 9.873 22.621 1.00 60.03 108 LEU A O 1
ATOM 878 N N . ASP A 1 109 ? -12.017 7.632 22.787 1.00 57.91 109 ASP A N 1
ATOM 879 C CA . ASP A 1 109 ? -10.775 7.376 22.061 1.00 57.91 109 ASP A CA 1
ATOM 880 C C . ASP A 1 109 ? -11.108 7.070 20.591 1.00 57.91 109 ASP A C 1
ATOM 882 O O . ASP A 1 109 ? -11.826 6.122 20.277 1.00 57.91 109 ASP A O 1
ATOM 886 N N . GLY A 1 110 ? -10.622 7.926 19.690 1.00 62.78 110 GLY A N 1
ATOM 887 C CA . GLY A 1 110 ? -10.764 7.796 18.238 1.00 62.78 110 GLY A CA 1
ATOM 888 C C . GLY A 1 110 ? -9.551 7.150 17.565 1.00 62.78 110 GLY A C 1
ATOM 889 O O . GLY A 1 110 ? -9.418 7.241 16.343 1.00 62.78 110 GLY A O 1
ATOM 890 N N . SER A 1 111 ? -8.629 6.563 18.335 1.00 66.31 111 SER A N 1
ATOM 891 C CA . SER A 1 111 ? -7.418 5.957 17.790 1.00 66.31 111 SER A CA 1
ATOM 892 C C . SER A 1 111 ? -7.728 4.668 17.012 1.00 66.31 111 SER A C 1
ATOM 894 O O . SER A 1 111 ? -8.267 3.691 17.532 1.00 66.31 111 SER A O 1
ATOM 896 N N . HIS A 1 112 ? -7.389 4.653 15.720 1.00 72.06 112 HIS A N 1
ATOM 897 C CA . HIS A 1 112 ? -7.469 3.449 14.895 1.00 72.06 112 HIS A CA 1
ATOM 898 C C . HIS A 1 112 ? -6.195 2.621 15.084 1.00 72.06 112 HIS A C 1
ATOM 900 O O . HIS A 1 112 ? -5.137 2.967 14.556 1.00 72.06 112 HIS A O 1
ATOM 906 N N . ASN A 1 113 ? -6.300 1.528 15.840 1.00 78.75 113 ASN A N 1
ATOM 907 C CA . ASN A 1 113 ? -5.176 0.646 16.134 1.00 78.75 113 ASN A CA 1
ATOM 908 C C . ASN A 1 113 ? -5.256 -0.635 15.298 1.00 78.75 113 ASN A C 1
ATOM 910 O O . ASN A 1 113 ? -6.266 -1.338 15.308 1.00 78.75 113 ASN A O 1
ATOM 914 N N . ASN A 1 114 ? -4.160 -0.969 14.616 1.00 83.31 114 ASN A N 1
ATOM 915 C CA . ASN A 1 114 ? -4.034 -2.200 13.839 1.00 83.31 114 ASN A CA 1
ATOM 916 C C . ASN A 1 114 ? -2.968 -3.106 14.456 1.00 83.31 114 ASN A C 1
ATOM 918 O O . ASN A 1 114 ? -1.797 -2.737 14.559 1.00 83.31 114 ASN A O 1
ATOM 922 N N . LEU A 1 115 ? -3.373 -4.314 14.843 1.00 84.69 115 LEU A N 1
ATOM 923 C CA . LEU A 1 115 ? -2.484 -5.355 15.337 1.00 84.69 115 LEU A CA 1
ATOM 924 C C . LEU A 1 115 ? -1.892 -6.132 14.156 1.00 84.69 115 LEU A C 1
ATOM 926 O O . LEU A 1 115 ? -2.617 -6.742 13.370 1.00 84.69 115 LEU A O 1
ATOM 930 N N . CYS A 1 116 ? -0.561 -6.149 14.056 1.00 86.56 116 CYS A N 1
ATOM 931 C CA . CYS A 1 116 ? 0.153 -6.972 13.083 1.00 86.56 116 CYS A CA 1
ATOM 932 C C . CYS A 1 116 ? 0.452 -8.356 13.677 1.00 86.56 116 CYS A C 1
ATOM 934 O O . CYS A 1 116 ? 1.316 -8.490 14.543 1.00 86.56 116 CYS A O 1
ATOM 936 N N . VAL A 1 117 ? -0.238 -9.391 13.192 1.00 86.44 117 VAL A N 1
ATOM 937 C CA . VAL A 1 117 ? -0.115 -10.767 13.714 1.00 86.44 117 VAL A CA 1
ATOM 938 C C . VAL A 1 117 ? 1.227 -11.402 13.342 1.00 86.44 117 VAL A C 1
ATOM 940 O O . VAL A 1 117 ? 1.776 -12.203 14.096 1.00 86.44 117 VAL A O 1
ATOM 943 N N . ASN A 1 118 ? 1.788 -11.050 12.181 1.00 86.50 118 ASN A N 1
ATOM 944 C CA . ASN A 1 118 ? 3.082 -11.565 11.744 1.00 86.50 118 ASN A CA 1
ATOM 945 C C . ASN A 1 118 ? 3.856 -10.541 10.911 1.00 86.50 118 ASN A C 1
ATOM 947 O O . ASN A 1 118 ? 3.640 -10.402 9.708 1.00 86.50 118 ASN A O 1
ATOM 951 N N . ARG A 1 119 ? 4.851 -9.903 11.531 1.00 81.69 119 ARG A N 1
ATOM 952 C CA . ARG A 1 119 ? 5.667 -8.859 10.896 1.00 81.69 119 ARG A CA 1
ATOM 953 C C . ARG A 1 119 ? 6.509 -9.346 9.710 1.00 81.69 119 ARG A C 1
ATOM 955 O O . ARG A 1 119 ? 6.859 -8.541 8.859 1.00 81.69 119 ARG A O 1
ATOM 962 N N . ARG A 1 120 ? 6.846 -10.641 9.635 1.00 83.88 120 ARG A N 1
ATOM 963 C CA . ARG A 1 120 ? 7.661 -11.192 8.531 1.00 83.88 120 ARG A CA 1
ATOM 964 C C . ARG A 1 120 ? 6.851 -11.490 7.272 1.00 83.88 120 ARG A C 1
ATOM 966 O O . ARG A 1 120 ? 7.421 -11.523 6.191 1.00 83.88 120 ARG A O 1
ATOM 973 N N . GLN A 1 121 ? 5.556 -11.757 7.424 1.00 85.81 121 GLN A N 1
ATOM 974 C CA . GLN A 1 121 ? 4.655 -12.096 6.316 1.00 85.81 121 GLN A CA 1
ATOM 975 C C . GLN A 1 121 ? 3.684 -10.968 5.972 1.00 85.81 121 GLN A C 1
ATOM 977 O O . GLN A 1 121 ? 3.018 -11.049 4.951 1.00 85.81 121 GLN A O 1
ATOM 982 N N . ALA A 1 122 ? 3.617 -9.920 6.795 1.00 83.62 122 ALA A N 1
ATOM 983 C CA . ALA A 1 122 ? 2.743 -8.771 6.580 1.00 83.62 122 ALA A CA 1
ATOM 984 C C . ALA A 1 122 ? 3.037 -8.001 5.287 1.00 83.62 122 ALA A C 1
ATOM 986 O O . ALA A 1 122 ? 2.190 -7.236 4.827 1.00 83.62 122 ALA A O 1
ATOM 987 N N . GLY A 1 123 ? 4.227 -8.185 4.709 1.00 85.56 123 GLY A N 1
ATOM 988 C CA . GLY A 1 123 ? 4.590 -7.540 3.465 1.00 85.56 123 GLY A CA 1
ATOM 989 C C . GLY A 1 123 ? 6.039 -7.097 3.394 1.00 85.56 123 GLY A C 1
ATOM 990 O O . GLY A 1 123 ? 6.873 -7.464 4.222 1.00 85.56 123 GLY A O 1
ATOM 991 N N . PHE A 1 124 ? 6.315 -6.273 2.391 1.00 83.81 124 PHE A N 1
ATOM 992 C CA . PHE A 1 124 ? 7.591 -5.594 2.213 1.00 83.81 124 PHE A CA 1
ATOM 993 C C . PHE A 1 124 ? 7.390 -4.255 1.499 1.00 83.81 124 PHE A C 1
ATOM 995 O O . PHE A 1 124 ? 6.360 -4.011 0.866 1.00 83.81 124 PHE A O 1
ATOM 1002 N N . VAL A 1 125 ? 8.398 -3.397 1.609 1.00 84.81 125 VAL A N 1
ATOM 1003 C CA . VAL A 1 125 ? 8.447 -2.089 0.957 1.00 84.81 125 VAL A CA 1
ATOM 1004 C C . VAL A 1 125 ? 9.685 -2.054 0.080 1.00 84.81 125 VAL A C 1
ATOM 1006 O O . VAL A 1 125 ? 10.764 -2.438 0.530 1.00 84.81 125 VAL A O 1
ATOM 1009 N N . ILE A 1 126 ? 9.526 -1.604 -1.159 1.00 83.62 126 ILE A N 1
ATOM 1010 C CA . ILE A 1 126 ? 10.640 -1.267 -2.046 1.00 83.62 126 ILE A CA 1
ATOM 1011 C C . ILE A 1 126 ? 10.632 0.249 -2.193 1.00 83.62 126 ILE A C 1
ATOM 1013 O O . ILE A 1 126 ? 9.586 0.826 -2.461 1.00 83.62 126 ILE A O 1
ATOM 1017 N N . HIS A 1 127 ? 11.774 0.897 -2.012 1.00 78.25 127 HIS A N 1
ATOM 1018 C CA . HIS A 1 127 ? 11.913 2.339 -2.193 1.00 78.25 127 HIS A CA 1
ATOM 1019 C C . HIS A 1 127 ? 13.194 2.643 -2.967 1.00 78.25 127 HIS A C 1
ATOM 1021 O O . HIS A 1 127 ? 14.097 1.801 -3.052 1.00 78.25 127 HIS A O 1
ATOM 1027 N N . LYS A 1 128 ? 13.277 3.853 -3.529 1.00 72.25 128 LYS A N 1
ATOM 1028 C CA . LYS A 1 128 ? 14.512 4.346 -4.149 1.00 72.25 128 LYS A CA 1
ATOM 1029 C C . LYS A 1 128 ? 15.643 4.366 -3.107 1.00 72.25 128 LYS A C 1
ATOM 1031 O O . LYS A 1 128 ? 15.368 4.544 -1.917 1.00 72.25 128 LYS A O 1
ATOM 1036 N N . PRO A 1 129 ? 16.903 4.123 -3.509 1.00 66.69 129 PRO A N 1
ATOM 1037 C CA . PRO A 1 129 ? 18.017 4.083 -2.571 1.00 66.69 129 PRO A CA 1
ATOM 1038 C C . PRO A 1 129 ? 18.078 5.386 -1.774 1.00 66.69 129 PRO A C 1
ATOM 1040 O O . PRO A 1 129 ? 18.045 6.470 -2.350 1.00 66.69 129 PRO A O 1
ATOM 1043 N N . ILE A 1 130 ? 18.175 5.261 -0.452 1.00 63.03 130 ILE A N 1
ATOM 1044 C CA . ILE A 1 130 ? 18.441 6.403 0.416 1.00 63.03 130 ILE A CA 1
ATOM 1045 C C . ILE A 1 130 ? 19.903 6.783 0.178 1.00 63.03 130 ILE A C 1
ATOM 1047 O O . ILE A 1 130 ? 20.812 6.056 0.584 1.00 63.03 130 ILE A O 1
ATOM 1051 N N . VAL A 1 131 ? 20.123 7.872 -0.553 1.00 57.69 131 VAL A N 1
ATOM 1052 C CA . VAL A 1 131 ? 21.459 8.413 -0.809 1.00 57.69 131 VAL A CA 1
ATOM 1053 C C . VAL A 1 131 ? 21.782 9.384 0.329 1.00 57.69 131 VAL A C 1
ATOM 1055 O O . VAL A 1 131 ? 20.970 10.259 0.626 1.00 57.69 131 VAL A O 1
ATOM 1058 N N . ALA A 1 132 ? 22.911 9.168 1.009 1.00 52.59 132 ALA A N 1
ATOM 1059 C CA . ALA A 1 132 ? 23.427 10.058 2.053 1.00 52.59 132 ALA A CA 1
ATOM 1060 C C . ALA A 1 132 ? 24.256 11.199 1.453 1.00 52.59 132 ALA A C 1
ATOM 1062 O O . ALA A 1 132 ? 24.920 10.948 0.418 1.00 52.59 132 ALA A O 1
#

Secondary structure (DSSP, 8-state):
-EE-HHHHHHHHHHHHHHHH---S--SS-SEEE-TTS-EEETTEEPEE-GGGTT-B---TTS-TTSB---EEEE-GGGEEEEPPTTSSS--PPP---TTS------------EEEES-TTTSEEEE------